Protein AF-A0A9E5MWR8-F1 (afdb_monomer_lite)

Foldseek 3Di:
DDDDPVDDDDDDDDDPDDDQPQDDPPDPVDPDDDADPVLVVCSVVSHHSVPDPDDDDDDDPDPDD

Structure (mmCIF, N/CA/C/O backbone):
data_AF-A0A9E5MWR8-F1
#
_entry.id   AF-A0A9E5MWR8-F1
#
loop_
_atom_site.group_PDB
_atom_site.id
_atom_site.type_symbol
_atom_site.label_atom_id
_atom_site.label_alt_id
_atom_site.label_comp_id
_atom_site.label_asym_id
_atom_site.label_entity_id
_atom_site.label_seq_id
_atom_site.pdbx_PDB_ins_code
_atom_site.Cartn_x
_atom_site.Cartn_y
_atom_site.Cartn_z
_atom_site.occupancy
_atom_site.B_iso_or_equiv
_atom_site.auth_seq_id
_atom_site.auth_comp_id
_atom_site.auth_asym_id
_atom_site.auth_atom_id
_atom_site.pdbx_PDB_model_num
ATOM 1 N N . LEU A 1 1 ? -0.383 11.066 3.516 1.00 74.25 1 LEU A N 1
ATOM 2 C CA . LEU A 1 1 ? -0.400 11.742 4.825 1.00 74.25 1 LEU A CA 1
ATOM 3 C C . LEU A 1 1 ? -1.455 11.044 5.669 1.00 74.25 1 LEU A C 1
ATOM 5 O O . LEU A 1 1 ? -2.601 11.013 5.237 1.00 74.25 1 LEU A O 1
ATOM 9 N N . VAL A 1 2 ? -1.075 10.409 6.773 1.00 83.50 2 VAL A N 1
ATOM 10 C CA . VAL A 1 2 ? -2.016 9.735 7.689 1.00 83.50 2 VAL A CA 1
ATOM 11 C C . VAL A 1 2 ? -1.877 10.385 9.058 1.00 83.50 2 VAL A C 1
ATOM 13 O O . VAL A 1 2 ? -0.752 10.598 9.494 1.00 83.50 2 VAL A O 1
ATOM 16 N N . TYR A 1 3 ? -2.989 10.730 9.703 1.00 86.00 3 TYR A N 1
ATOM 17 C CA . TYR A 1 3 ? -2.997 11.241 11.073 1.00 86.00 3 TYR A CA 1
ATOM 18 C C . TYR A 1 3 ? -3.419 10.126 12.027 1.00 86.00 3 TYR A C 1
ATOM 20 O O . TYR A 1 3 ? -4.446 9.491 11.791 1.00 86.00 3 TYR A O 1
ATOM 28 N N . ASP A 1 4 ? -2.637 9.888 13.076 1.00 89.94 4 ASP A N 1
ATOM 29 C CA . ASP A 1 4 ? -2.858 8.791 14.031 1.00 89.94 4 ASP A CA 1
ATOM 30 C C . ASP A 1 4 ? -3.313 9.258 15.426 1.00 89.94 4 ASP A C 1
ATOM 32 O O . ASP A 1 4 ? -3.443 8.444 16.336 1.00 89.94 4 ASP A O 1
ATOM 36 N N . GLY A 1 5 ? -3.571 10.558 15.607 1.00 91.31 5 GLY A N 1
ATOM 37 C CA . GLY A 1 5 ? -3.908 11.150 16.908 1.00 91.31 5 GLY A CA 1
ATOM 38 C C . GLY A 1 5 ? -2.713 11.731 17.665 1.00 91.31 5 GLY A C 1
ATOM 39 O O . GLY A 1 5 ? -2.916 12.527 18.579 1.00 91.31 5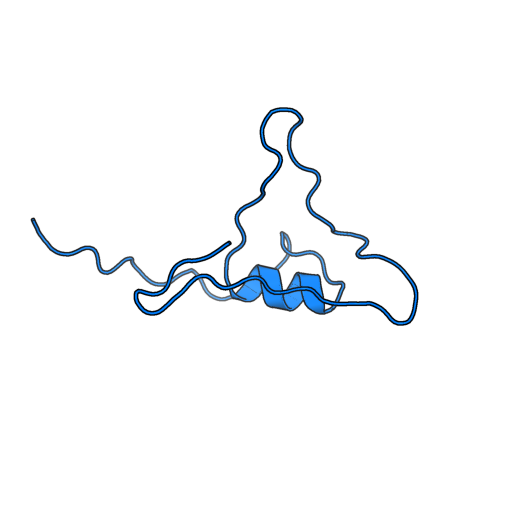 GLY A O 1
ATOM 40 N N . GLN A 1 6 ? -1.480 11.399 17.275 1.00 94.62 6 GLN A N 1
ATOM 41 C CA . GLN A 1 6 ? -0.256 11.979 17.844 1.00 94.62 6 GLN A CA 1
ATOM 42 C C . GLN A 1 6 ? 0.514 12.825 16.832 1.00 94.62 6 GLN A C 1
ATOM 44 O O . GLN A 1 6 ? 1.237 13.745 17.215 1.00 94.62 6 GLN A O 1
ATOM 49 N N . GLY A 1 7 ? 0.329 12.573 15.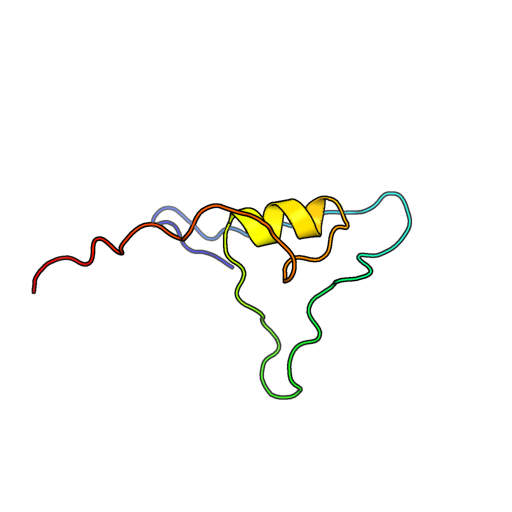540 1.00 92.44 7 GLY A N 1
ATOM 50 C CA . GLY A 1 7 ? 0.944 13.377 14.500 1.00 92.44 7 GLY A CA 1
ATOM 51 C C . GLY A 1 7 ? 0.582 12.922 13.098 1.00 92.44 7 GLY A C 1
ATOM 52 O O . GLY A 1 7 ? -0.236 12.029 12.881 1.00 92.44 7 GLY A O 1
ATOM 53 N N . PHE A 1 8 ? 1.200 13.581 12.123 1.00 91.50 8 PHE A N 1
ATOM 54 C CA . PHE A 1 8 ? 1.098 13.192 10.727 1.00 91.50 8 PHE A CA 1
ATOM 55 C C . PHE A 1 8 ? 2.276 12.310 10.320 1.00 91.50 8 PHE A C 1
ATOM 57 O O . PHE A 1 8 ? 3.433 12.665 10.533 1.00 91.50 8 PHE A O 1
ATOM 64 N N . TRP A 1 9 ? 1.971 11.213 9.633 1.00 89.19 9 TRP A N 1
ATOM 65 C CA . TRP A 1 9 ? 2.948 10.308 9.044 1.00 89.19 9 TRP A CA 1
ATOM 66 C C . TRP A 1 9 ? 3.008 10.447 7.519 1.00 89.19 9 TRP A C 1
ATOM 68 O O . TRP A 1 9 ? 1.983 10.493 6.817 1.00 89.19 9 TRP A O 1
ATOM 78 N N . LEU A 1 10 ? 4.239 10.465 7.003 1.00 88.81 10 LEU A N 1
ATOM 79 C CA . LEU A 1 10 ? 4.585 10.339 5.590 1.00 88.81 10 LEU A CA 1
ATOM 80 C C . LEU A 1 10 ? 5.672 9.271 5.449 1.00 88.81 10 LEU A C 1
ATOM 82 O O . LEU A 1 10 ? 6.749 9.397 6.023 1.00 88.81 10 LEU A O 1
ATOM 86 N N . CYS A 1 11 ? 5.405 8.243 4.648 1.00 85.56 11 CYS A N 1
ATOM 87 C CA . CYS A 1 11 ? 6.379 7.202 4.339 1.00 85.56 11 CYS A CA 1
ATOM 88 C C . CYS A 1 11 ? 6.896 7.390 2.910 1.00 85.56 11 CYS A C 1
ATOM 90 O O . CYS A 1 11 ? 6.104 7.445 1.969 1.00 85.56 11 CYS A O 1
ATOM 92 N N . GLN A 1 12 ? 8.218 7.441 2.740 1.00 89.19 12 GLN A N 1
ATOM 93 C CA . GLN A 1 12 ? 8.883 7.495 1.437 1.00 89.19 12 GLN A CA 1
ATOM 94 C C . GLN A 1 12 ? 9.899 6.354 1.331 1.00 89.19 12 GLN A C 1
ATOM 96 O O . GLN A 1 12 ? 10.733 6.173 2.216 1.00 89.19 12 GLN A O 1
ATOM 101 N N . LYS A 1 13 ? 9.868 5.604 0.224 1.00 88.44 13 LYS A N 1
ATOM 102 C CA . LYS A 1 13 ? 10.869 4.572 -0.080 1.00 88.44 13 LYS A CA 1
ATOM 103 C C . LYS A 1 13 ? 11.745 5.030 -1.242 1.00 88.44 13 LYS A C 1
ATOM 105 O O . LYS A 1 13 ? 11.253 5.200 -2.354 1.00 88.44 13 LYS A O 1
ATOM 110 N N . ARG A 1 14 ? 13.048 5.197 -0.995 1.00 93.25 14 ARG A N 1
ATOM 111 C CA . ARG A 1 14 ? 14.041 5.424 -2.055 1.00 93.25 14 ARG A CA 1
ATOM 112 C C . ARG A 1 14 ? 14.512 4.076 -2.585 1.00 93.25 14 ARG A C 1
ATOM 114 O O . ARG A 1 14 ? 15.001 3.249 -1.820 1.00 93.25 14 ARG A O 1
ATOM 121 N N . LEU A 1 15 ? 14.374 3.860 -3.885 1.00 92.00 15 LEU A N 1
ATOM 122 C CA . LEU A 1 15 ? 14.963 2.700 -4.543 1.00 92.00 15 LEU A CA 1
ATOM 123 C C . LEU A 1 15 ? 16.432 3.003 -4.848 1.00 92.00 15 LEU A C 1
ATOM 125 O O . LEU A 1 15 ? 16.757 4.122 -5.241 1.00 92.00 15 LEU A O 1
ATOM 129 N N . SER A 1 16 ? 17.321 2.028 -4.658 1.00 94.25 16 SER A N 1
ATOM 130 C CA . SER A 1 16 ? 18.707 2.157 -5.126 1.00 94.25 16 SER A CA 1
ATOM 131 C C . SER A 1 16 ? 18.755 2.246 -6.653 1.00 94.25 16 SER A C 1
ATOM 133 O O . SER A 1 16 ? 19.543 3.016 -7.190 1.00 94.25 16 SER A O 1
ATOM 135 N N . GLN A 1 17 ? 17.884 1.495 -7.339 1.00 94.94 17 GLN A N 1
ATOM 136 C CA . GLN A 1 17 ? 17.689 1.509 -8.788 1.00 94.94 17 GLN A CA 1
ATOM 137 C C . GLN A 1 17 ? 16.243 1.138 -9.159 1.00 94.94 17 GLN A C 1
ATOM 139 O O 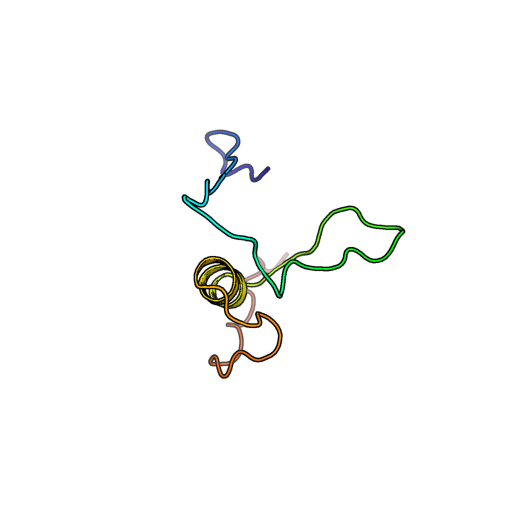. GLN A 1 17 ? 15.529 0.500 -8.385 1.00 94.94 17 GLN A O 1
ATOM 144 N N . GLY A 1 18 ? 15.834 1.488 -10.382 1.00 92.50 18 GLY A N 1
ATOM 145 C CA . GLY A 1 18 ? 14.558 1.070 -10.965 1.00 92.50 18 GLY A CA 1
ATOM 146 C C . GLY A 1 18 ? 13.343 1.889 -10.519 1.00 92.50 18 GLY A C 1
ATOM 147 O O . GLY A 1 18 ? 13.461 2.972 -9.949 1.00 92.50 18 GLY A O 1
ATOM 148 N N . ARG A 1 19 ? 12.152 1.370 -10.839 1.00 92.44 19 ARG A N 1
ATOM 149 C CA . ARG A 1 19 ? 10.843 1.965 -10.526 1.00 92.44 19 ARG A CA 1
ATOM 150 C C . ARG A 1 19 ? 9.815 0.867 -10.259 1.00 92.44 19 ARG A C 1
ATOM 152 O O . ARG A 1 19 ? 9.969 -0.252 -10.746 1.00 92.44 19 ARG A O 1
ATOM 159 N N . PHE A 1 20 ? 8.738 1.189 -9.550 1.00 92.19 20 PHE A N 1
ATOM 160 C CA . PHE A 1 20 ? 7.617 0.263 -9.400 1.00 92.19 20 PHE A CA 1
ATOM 161 C C . PHE A 1 20 ? 6.868 0.120 -10.728 1.00 92.19 20 PHE A C 1
ATOM 163 O O . PHE A 1 20 ? 6.258 1.073 -11.205 1.00 92.19 20 PHE A O 1
ATOM 170 N N . ARG A 1 21 ? 6.905 -1.076 -11.329 1.00 91.44 21 ARG A N 1
ATOM 171 C CA . ARG A 1 21 ? 6.176 -1.380 -12.575 1.00 91.44 21 ARG A CA 1
ATOM 172 C C . ARG A 1 21 ? 4.664 -1.226 -12.413 1.00 91.44 21 ARG A C 1
ATOM 174 O O . ARG A 1 21 ? 3.995 -0.779 -13.333 1.00 91.44 21 ARG A O 1
ATOM 181 N N . TRP A 1 22 ? 4.157 -1.613 -11.249 1.00 91.50 22 TRP A N 1
ATOM 182 C CA . TRP A 1 22 ? 2.736 -1.610 -10.910 1.00 91.50 22 TRP A CA 1
ATOM 183 C C . TRP A 1 22 ? 2.359 -0.409 -10.049 1.00 91.50 22 TRP A C 1
ATOM 185 O O . TRP A 1 22 ? 1.475 -0.503 -9.203 1.00 91.50 22 TRP A O 1
ATOM 195 N N . TRP A 1 23 ? 3.074 0.708 -10.219 1.00 90.19 23 TRP A N 1
ATOM 196 C CA . TRP A 1 23 ? 2.673 1.941 -9.564 1.00 90.19 23 TRP A CA 1
ATOM 197 C C . TRP A 1 23 ? 1.241 2.290 -9.992 1.00 90.19 23 TRP A C 1
ATOM 199 O O . TRP A 1 23 ? 0.970 2.246 -11.196 1.00 90.19 23 TRP A O 1
ATOM 209 N N . PRO A 1 24 ? 0.332 2.613 -9.055 1.00 85.00 24 PRO A N 1
ATOM 210 C CA . PRO A 1 24 ? -1.045 2.911 -9.405 1.00 85.00 24 PRO A CA 1
ATOM 211 C C . PRO A 1 24 ? -1.103 4.051 -10.420 1.00 85.00 24 PRO A C 1
ATOM 213 O O . PRO A 1 24 ? -0.623 5.158 -10.163 1.00 85.00 24 PRO A O 1
ATOM 216 N N . ALA A 1 25 ? -1.687 3.776 -11.583 1.00 77.44 25 ALA A N 1
ATOM 217 C CA . ALA A 1 25 ? -2.084 4.828 -12.497 1.00 77.44 25 ALA A CA 1
ATOM 218 C C . ALA A 1 25 ? -3.326 5.476 -11.886 1.00 77.44 25 ALA A C 1
ATOM 220 O O . ALA A 1 25 ? -4.426 4.933 -11.967 1.00 77.44 25 ALA A O 1
ATOM 221 N N . ALA A 1 26 ? -3.135 6.601 -11.200 1.00 64.75 26 ALA A N 1
ATOM 222 C CA . ALA A 1 26 ? -4.238 7.457 -10.800 1.00 64.75 26 ALA A CA 1
ATOM 223 C C . ALA A 1 26 ? -5.150 7.691 -12.017 1.00 64.75 26 ALA A C 1
ATOM 225 O O . ALA A 1 26 ? -4.676 8.120 -13.071 1.00 64.75 26 ALA A O 1
ATOM 226 N N . SER A 1 27 ? -6.452 7.414 -11.890 1.00 57.72 27 SER A N 1
ATOM 227 C CA . SER A 1 27 ? -7.441 7.974 -12.815 1.00 57.72 27 SER A CA 1
ATOM 228 C C . SER A 1 27 ? -7.226 9.486 -12.846 1.00 57.72 27 SER A C 1
ATOM 230 O O . SER A 1 27 ? -7.026 10.063 -11.777 1.00 57.72 27 SER A O 1
ATOM 232 N N . ALA A 1 28 ? -7.249 10.108 -14.028 1.00 56.09 28 ALA A N 1
ATOM 233 C CA . ALA A 1 28 ? -6.851 11.506 -14.249 1.00 56.09 28 ALA A CA 1
ATOM 234 C C . ALA A 1 28 ? -7.439 12.524 -13.241 1.00 56.09 28 ALA A C 1
ATOM 236 O O . ALA A 1 28 ? -6.815 13.548 -12.983 1.00 56.09 28 ALA A O 1
ATOM 237 N N . ASP A 1 29 ? -8.571 12.205 -12.607 1.00 60.41 29 ASP A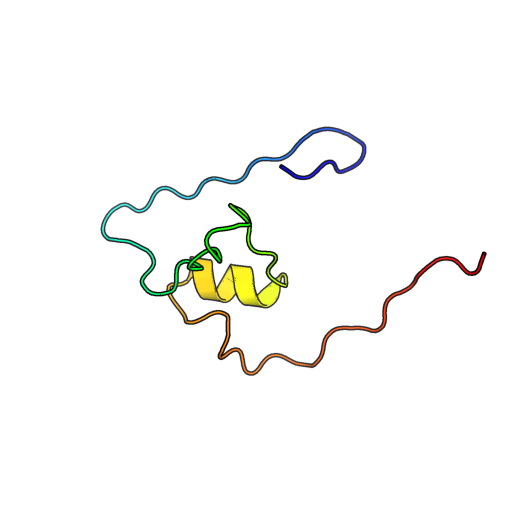 N 1
ATOM 238 C CA . ASP A 1 29 ? -9.255 13.041 -11.614 1.00 60.41 29 ASP A CA 1
ATOM 239 C C . ASP A 1 29 ? -8.793 12.878 -10.153 1.00 60.41 29 ASP A C 1
ATOM 241 O O . ASP A 1 29 ? -9.189 13.666 -9.291 1.00 60.41 29 ASP A O 1
ATOM 245 N N . ARG A 1 30 ? -7.988 11.864 -9.807 1.00 62.84 30 ARG A N 1
ATOM 246 C CA . ARG A 1 30 ? -7.640 11.574 -8.405 1.00 62.84 30 ARG A CA 1
ATOM 247 C C . ARG A 1 30 ? -6.164 11.223 -8.260 1.00 62.84 30 ARG A C 1
ATOM 249 O O . ARG A 1 30 ? -5.776 10.077 -8.426 1.00 62.84 30 ARG A O 1
ATOM 256 N N . GLY A 1 31 ? -5.347 12.199 -7.860 1.00 74.56 31 GLY A N 1
ATOM 257 C CA . GLY A 1 31 ? -3.902 12.043 -7.612 1.00 74.56 31 GLY A CA 1
ATOM 258 C C . GLY A 1 31 ? -3.514 11.122 -6.441 1.00 74.56 31 GLY A C 1
ATOM 259 O O . GLY A 1 31 ? -2.372 11.160 -5.989 1.00 74.56 31 GLY A O 1
ATOM 260 N N . THR A 1 32 ? -4.446 10.319 -5.916 1.00 83.62 32 THR A N 1
ATOM 261 C CA . THR A 1 32 ? -4.218 9.349 -4.841 1.00 83.62 32 THR A CA 1
ATOM 262 C C . THR A 1 32 ? -4.974 8.048 -5.113 1.00 83.62 32 THR A C 1
ATOM 264 O O . THR A 1 32 ? -6.126 8.056 -5.547 1.00 83.62 32 THR A O 1
ATOM 267 N N . THR A 1 33 ? -4.334 6.920 -4.803 1.00 85.88 33 THR A N 1
ATOM 268 C CA . THR A 1 33 ? -4.951 5.588 -4.848 1.00 85.88 33 THR A CA 1
ATOM 269 C C . THR A 1 33 ? -4.918 4.984 -3.451 1.00 85.88 33 THR A C 1
ATOM 271 O O . THR A 1 33 ? -3.872 4.973 -2.802 1.00 85.88 33 THR A O 1
ATOM 274 N N . SER A 1 34 ? -6.066 4.500 -2.977 1.00 87.25 34 SER A N 1
ATOM 275 C CA . SER A 1 34 ? -6.141 3.750 -1.724 1.00 87.25 34 SER A CA 1
ATOM 276 C C . SER A 1 34 ? -5.734 2.300 -1.977 1.00 87.25 34 SER A C 1
ATOM 278 O O . SER A 1 34 ? -6.154 1.713 -2.969 1.00 87.25 34 SER A O 1
ATOM 280 N N . LEU A 1 35 ? -4.910 1.746 -1.093 1.00 88.75 35 LEU A N 1
ATOM 281 C CA . LEU A 1 35 ? -4.485 0.350 -1.120 1.00 88.75 35 LEU A CA 1
ATOM 282 C C . LEU A 1 35 ? -4.752 -0.262 0.249 1.00 88.75 35 LEU A C 1
ATOM 284 O O . LEU A 1 35 ? -4.501 0.380 1.275 1.00 88.75 35 LEU A O 1
ATOM 288 N N . ALA A 1 36 ? -5.186 -1.519 0.266 1.00 90.00 36 ALA A N 1
ATOM 289 C CA . ALA A 1 36 ? -5.189 -2.298 1.494 1.00 90.00 36 ALA A CA 1
ATOM 290 C C . ALA A 1 36 ? -3.749 -2.527 1.989 1.00 90.00 36 ALA A C 1
ATOM 292 O O . ALA A 1 36 ? -2.785 -2.499 1.215 1.00 90.00 36 ALA A O 1
ATOM 293 N N . ALA A 1 37 ? -3.588 -2.812 3.285 1.00 89.12 37 ALA A N 1
ATOM 294 C CA . ALA A 1 37 ? -2.267 -3.003 3.891 1.00 89.12 37 ALA A CA 1
ATOM 295 C C . ALA A 1 37 ? -1.435 -4.086 3.172 1.00 89.12 37 ALA A C 1
ATOM 297 O O . ALA A 1 37 ? -0.248 -3.896 2.910 1.00 89.12 37 ALA A O 1
ATOM 298 N N . HIS A 1 38 ? -2.066 -5.198 2.783 1.00 91.62 38 HIS A N 1
ATOM 299 C CA . HIS A 1 38 ? -1.396 -6.285 2.067 1.00 91.62 38 HIS A CA 1
ATOM 300 C C . HIS A 1 38 ? -1.015 -5.901 0.626 1.00 91.62 38 HIS A C 1
ATOM 302 O O . HIS A 1 38 ? 0.065 -6.261 0.158 1.00 91.62 38 HIS A O 1
ATOM 308 N N . GLN A 1 39 ? -1.853 -5.124 -0.064 1.00 93.12 39 GLN A N 1
ATOM 309 C CA . GLN A 1 39 ? -1.561 -4.632 -1.411 1.00 93.12 39 GLN A CA 1
ATOM 310 C C . GLN A 1 39 ? -0.358 -3.685 -1.407 1.00 93.12 39 GLN A C 1
ATOM 312 O O . GLN A 1 39 ? 0.513 -3.788 -2.273 1.00 93.12 39 GLN A O 1
ATOM 317 N N . LEU A 1 40 ? -0.258 -2.811 -0.398 1.00 91.69 40 LEU A N 1
ATOM 318 C CA . LEU A 1 40 ? 0.902 -1.939 -0.212 1.00 91.69 40 LEU A CA 1
ATOM 319 C C . LEU A 1 40 ? 2.192 -2.753 -0.044 1.00 91.69 40 LEU A C 1
ATOM 321 O O . LEU A 1 40 ? 3.191 -2.444 -0.692 1.00 91.69 40 LEU A O 1
ATOM 325 N N . LEU A 1 41 ? 2.181 -3.806 0.779 1.00 92.38 41 LEU A N 1
ATOM 326 C CA . LEU A 1 41 ? 3.353 -4.671 0.970 1.00 92.38 41 LEU A CA 1
ATOM 327 C C . LEU A 1 41 ? 3.807 -5.324 -0.344 1.00 92.38 41 LEU A C 1
ATOM 329 O O . LEU A 1 41 ? 5.004 -5.339 -0.651 1.00 92.38 41 LEU A O 1
ATOM 333 N N . VAL A 1 42 ? 2.860 -5.806 -1.150 1.00 94.31 42 VAL A N 1
ATOM 334 C CA . VAL A 1 42 ? 3.140 -6.393 -2.468 1.00 94.31 42 VAL A CA 1
ATOM 335 C C . VAL A 1 42 ? 3.723 -5.354 -3.427 1.00 94.31 42 VAL A C 1
ATOM 337 O O . VAL A 1 42 ? 4.749 -5.623 -4.055 1.00 94.31 42 VAL A O 1
ATOM 340 N N . LEU A 1 43 ? 3.155 -4.146 -3.480 1.00 93.38 43 LEU A N 1
ATOM 341 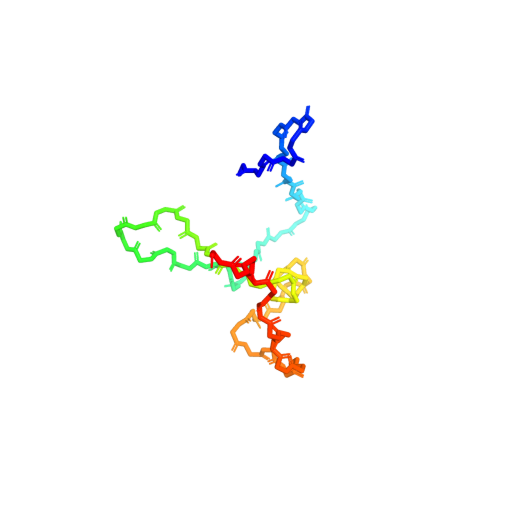C CA . LEU A 1 43 ? 3.686 -3.044 -4.289 1.00 93.38 43 LEU A CA 1
ATOM 342 C C . LEU A 1 43 ? 5.115 -2.665 -3.874 1.00 93.38 43 LEU A C 1
ATOM 344 O O . LEU A 1 43 ? 5.995 -2.534 -4.726 1.00 93.38 43 LEU A O 1
ATOM 348 N N . LEU A 1 44 ? 5.377 -2.533 -2.569 1.00 92.25 44 LEU A N 1
ATOM 349 C CA . LEU A 1 44 ? 6.709 -2.215 -2.039 1.00 92.25 44 LEU A CA 1
ATOM 350 C C . LEU A 1 44 ? 7.744 -3.309 -2.338 1.00 92.25 44 LEU A C 1
ATOM 352 O O . LEU A 1 44 ? 8.945 -3.010 -2.350 1.00 92.25 44 LEU A O 1
ATOM 356 N N . SER A 1 45 ? 7.274 -4.523 -2.629 1.00 91.88 45 SER A N 1
ATOM 357 C CA . SER A 1 45 ? 8.045 -5.687 -3.083 1.00 91.88 45 SER A CA 1
ATOM 358 C C . SER A 1 45 ? 8.058 -5.839 -4.615 1.00 91.88 45 SER A C 1
ATOM 360 O O . SER A 1 45 ? 8.453 -6.879 -5.128 1.00 91.88 45 SER A O 1
ATOM 362 N N . ALA A 1 46 ? 7.638 -4.799 -5.348 1.00 92.25 46 ALA A N 1
ATOM 363 C CA . ALA A 1 46 ? 7.546 -4.726 -6.811 1.00 92.25 46 ALA A CA 1
ATOM 364 C C . ALA A 1 46 ? 6.536 -5.687 -7.480 1.00 92.25 46 ALA A C 1
ATOM 366 O O . ALA A 1 46 ? 6.548 -5.841 -8.705 1.00 92.25 46 ALA A O 1
ATOM 367 N N . GLY A 1 47 ? 5.632 -6.293 -6.707 1.00 93.19 47 GLY A N 1
ATOM 368 C CA . GLY A 1 47 ? 4.529 -7.110 -7.213 1.00 93.19 47 GLY A CA 1
ATOM 369 C C . GLY A 1 47 ? 3.334 -6.283 -7.697 1.00 93.19 47 GLY A C 1
ATOM 370 O O . GLY A 1 47 ? 3.283 -5.067 -7.512 1.00 93.19 47 GLY A O 1
ATOM 371 N N . ASN A 1 48 ? 2.365 -6.953 -8.328 1.00 93.12 48 ASN A N 1
ATOM 372 C CA . ASN A 1 48 ? 1.105 -6.334 -8.740 1.00 93.12 48 ASN A CA 1
ATOM 373 C C . ASN A 1 48 ? 0.117 -6.319 -7.550 1.00 93.12 48 ASN A C 1
ATOM 375 O O . ASN A 1 48 ? -0.309 -7.400 -7.133 1.00 93.12 48 ASN A O 1
ATOM 379 N N . PRO A 1 49 ? -0.261 -5.140 -7.018 1.00 92.56 49 PRO A N 1
ATOM 380 C CA . PRO A 1 49 ? -1.168 -5.030 -5.875 1.00 92.56 49 PRO A CA 1
ATOM 381 C C . PRO A 1 49 ? -2.607 -5.488 -6.171 1.00 92.56 49 PRO A C 1
ATOM 383 O O . PRO A 1 49 ? -3.330 -5.823 -5.240 1.00 92.56 49 PRO A O 1
ATOM 386 N N . ASP A 1 50 ? -3.028 -5.565 -7.435 1.00 90.00 50 ASP A N 1
ATOM 387 C CA . ASP A 1 50 ? -4.388 -5.984 -7.817 1.00 90.00 50 ASP A CA 1
ATOM 388 C C . ASP A 1 50 ? -4.522 -7.506 -7.973 1.00 90.00 50 ASP A C 1
ATOM 390 O O . ASP A 1 50 ? -5.619 -8.037 -8.134 1.00 90.00 50 ASP A O 1
ATOM 394 N N . ARG A 1 51 ? -3.399 -8.236 -7.949 1.00 88.94 51 ARG A N 1
ATOM 395 C CA . ARG A 1 51 ? -3.350 -9.701 -8.108 1.00 88.94 51 ARG A CA 1
ATOM 396 C C . ARG A 1 51 ? -2.886 -10.403 -6.838 1.00 88.94 51 ARG A C 1
ATOM 398 O O . ARG A 1 51 ? -2.158 -11.392 -6.893 1.00 88.94 51 ARG A O 1
ATOM 405 N N . THR A 1 52 ? -3.284 -9.883 -5.685 1.00 86.75 52 THR A N 1
ATOM 406 C CA . THR A 1 52 ? -2.973 -10.504 -4.401 1.00 86.75 52 THR A CA 1
ATOM 407 C C . THR A 1 52 ? -3.939 -11.644 -4.106 1.00 86.75 52 THR A C 1
ATOM 409 O O . THR A 1 52 ? -5.141 -11.422 -3.998 1.00 86.75 52 THR A O 1
ATOM 412 N N . SER A 1 53 ? -3.425 -12.856 -3.895 1.00 85.44 53 SER A N 1
ATOM 413 C CA . SER A 1 53 ? -4.205 -13.990 -3.368 1.00 85.44 53 SER A CA 1
ATOM 414 C C . SER A 1 53 ? -4.276 -13.949 -1.834 1.00 85.44 53 SER A C 1
ATOM 416 O O . SER A 1 53 ? -3.992 -14.937 -1.161 1.00 85.44 53 SER A O 1
ATOM 418 N N . ALA A 1 54 ? -4.569 -12.772 -1.274 1.00 86.31 54 ALA A N 1
ATOM 419 C CA . ALA A 1 54 ? -4.707 -12.584 0.166 1.00 86.31 54 ALA A CA 1
ATOM 420 C C . ALA A 1 54 ? -6.073 -13.094 0.651 1.00 86.31 54 ALA A C 1
ATOM 422 O O . ALA A 1 54 ? -7.035 -13.166 -0.114 1.00 86.31 54 ALA A O 1
ATOM 423 N N . ALA A 1 55 ? -6.160 -13.430 1.939 1.00 87.88 55 ALA A N 1
ATOM 424 C CA . ALA A 1 55 ? -7.442 -13.688 2.585 1.00 87.88 55 ALA A CA 1
ATOM 425 C C . ALA A 1 55 ? -8.357 -12.448 2.480 1.00 87.88 55 ALA A C 1
ATOM 427 O O . ALA A 1 55 ? -7.849 -11.323 2.423 1.00 87.88 55 ALA A O 1
ATOM 428 N N . PRO A 1 56 ? -9.691 -12.628 2.468 1.00 84.31 56 PRO A N 1
ATOM 429 C CA . PRO A 1 56 ? -10.626 -11.509 2.431 1.00 84.31 56 PRO A CA 1
ATOM 430 C C . PRO A 1 56 ? -10.408 -10.548 3.606 1.00 84.31 56 PRO A C 1
ATOM 432 O O . PRO A 1 56 ? -10.006 -10.953 4.701 1.00 84.31 56 PRO A O 1
ATOM 435 N N . GLU A 1 57 ? -10.688 -9.263 3.374 1.00 84.00 57 GLU A N 1
ATOM 436 C CA . GLU A 1 57 ? -10.570 -8.243 4.413 1.00 84.00 57 GLU A CA 1
ATOM 437 C C . GLU A 1 57 ? -11.493 -8.540 5.596 1.00 84.00 57 GLU A C 1
ATOM 439 O O . GLU A 1 57 ? -12.601 -9.065 5.455 1.00 84.00 57 GLU A O 1
ATOM 444 N N . TRP A 1 58 ? -11.026 -8.192 6.792 1.00 85.12 58 TRP A N 1
ATOM 445 C CA . TRP A 1 58 ? -11.810 -8.382 8.001 1.00 85.12 58 TRP A CA 1
ATOM 446 C C . TRP A 1 58 ? -13.024 -7.455 8.002 1.00 85.12 58 TRP A C 1
ATOM 448 O O . TRP A 1 58 ? -12.980 -6.321 7.519 1.00 85.12 58 TRP A O 1
ATOM 458 N N . ARG A 1 59 ? -14.118 -7.922 8.607 1.00 86.88 59 ARG A N 1
ATOM 459 C CA . ARG A 1 59 ? -15.324 -7.111 8.777 1.00 86.88 59 ARG A CA 1
ATOM 460 C C . ARG A 1 59 ? -15.003 -5.845 9.577 1.00 86.88 59 ARG A C 1
ATOM 462 O O . ARG A 1 59 ? -14.468 -5.920 10.679 1.00 86.88 59 ARG A O 1
ATOM 469 N N . SER A 1 60 ? -15.415 -4.690 9.053 1.00 83.81 60 SER A N 1
ATOM 470 C CA . SER A 1 60 ? -15.257 -3.404 9.736 1.00 83.81 60 SER A CA 1
ATOM 471 C C . SER A 1 60 ? -15.989 -3.382 11.083 1.00 83.81 60 SER A C 1
ATOM 473 O O . SER A 1 60 ? -17.184 -3.676 11.166 1.00 83.81 60 SER A O 1
ATOM 475 N N . VAL A 1 61 ? -15.271 -2.980 12.132 1.00 87.12 61 VAL A N 1
ATOM 476 C CA . VAL A 1 61 ? -15.792 -2.756 13.486 1.00 87.12 61 VAL A CA 1
ATOM 477 C C . VAL A 1 61 ? -16.192 -1.290 13.657 1.00 87.12 61 VAL A C 1
ATOM 479 O O . VAL A 1 61 ? -15.616 -0.557 14.453 1.00 87.12 61 VAL A O 1
ATOM 482 N N . ARG A 1 62 ? -17.151 -0.805 12.861 1.00 84.44 62 ARG A N 1
ATOM 483 C CA . ARG A 1 62 ? -17.683 0.544 13.106 1.00 84.44 62 ARG A CA 1
ATOM 484 C C . ARG A 1 62 ? -18.400 0.564 14.463 1.00 84.44 62 ARG A C 1
ATOM 486 O O . ARG A 1 62 ? -19.133 -0.390 14.746 1.00 84.44 62 ARG A O 1
ATOM 493 N N . PRO A 1 63 ? -18.227 1.616 15.285 1.00 75.69 63 PRO A N 1
ATOM 494 C CA . PRO A 1 63 ? -19.055 1.808 16.469 1.00 75.69 63 PRO A CA 1
ATOM 495 C C . PRO A 1 63 ? -20.531 1.762 16.064 1.00 75.69 63 PRO A C 1
ATOM 497 O O . PRO A 1 63 ? -20.913 2.388 15.072 1.00 75.69 63 PRO A O 1
ATOM 500 N N . LYS A 1 64 ? -21.353 1.002 16.796 1.00 69.06 64 LYS A N 1
ATOM 501 C CA . LYS A 1 64 ? -22.809 1.131 16.676 1.00 69.06 64 LYS A CA 1
ATOM 502 C C . LYS A 1 64 ? -23.157 2.522 17.194 1.00 69.06 64 LYS A C 1
ATOM 504 O O . LYS A 1 64 ? -22.861 2.814 18.349 1.00 69.06 64 LYS A O 1
ATOM 509 N N . THR A 1 65 ? -23.655 3.368 16.300 1.00 63.38 65 THR A N 1
ATOM 510 C CA . THR A 1 65 ? -24.205 4.682 16.642 1.00 63.38 65 THR A CA 1
ATOM 511 C C . THR A 1 65 ? -25.404 4.516 17.561 1.00 63.38 65 THR A C 1
ATOM 513 O O . THR A 1 65 ? -26.140 3.519 17.368 1.00 63.38 65 THR A O 1
#

pLDDT: mean 85.75, std 9.5, rang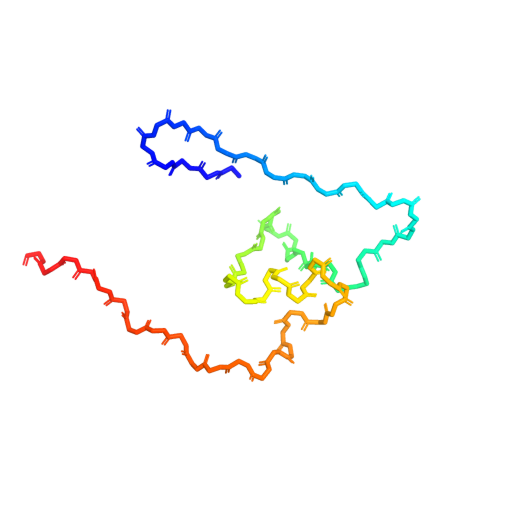e [56.09, 94.94]

Sequence (65 aa):
LVYDGQGFWLCQKRLSQGRFRWWPAASADRGTTSLAAHQLLVLLSAGNPDRTSAAPEWRSVRPKT

Radius of gyration: 14.81 Å; chains: 1; bounding box: 43×27×32 Å

Secondary structure (DSSP, 8-state):
-EE-SS-EE------SS---TT-----TT-S-----HHHHHHHHTTS-GGG--PPPPPPP-----